Protein AF-A0A9D9D032-F1 (afdb_monomer_lite)

Foldseek 3Di:
DDDPVNVVVPDPDDAAEFDDQVVQLVVVPDPPVVVPAQLCCCPVPVVSSVVSVVVRVVVPHPHYDDSPD

Structure (mmCIF, N/CA/C/O backbone):
data_AF-A0A9D9D032-F1
#
_entry.id   AF-A0A9D9D032-F1
#
loop_
_atom_site.group_PDB
_atom_site.id
_atom_site.type_symbol
_atom_site.label_atom_id
_atom_site.label_alt_id
_atom_site.label_comp_id
_atom_site.label_asym_id
_atom_site.label_entity_id
_atom_site.label_seq_id
_atom_site.pdbx_PDB_ins_code
_atom_site.Cartn_x
_atom_site.Cartn_y
_atom_site.Cartn_z
_atom_site.occupancy
_atom_site.B_iso_or_equiv
_atom_site.auth_seq_id
_atom_site.auth_comp_id
_atom_site.auth_asym_id
_atom_site.auth_atom_id
_atom_site.pdbx_PDB_model_num
ATOM 1 N N . MET A 1 1 ? -8.332 23.640 12.644 1.00 64.19 1 MET A N 1
ATOM 2 C CA . MET A 1 1 ? -8.765 22.510 11.791 1.00 64.19 1 MET A CA 1
ATOM 3 C C . MET A 1 1 ? -8.402 21.222 12.506 1.00 64.19 1 MET A C 1
ATOM 5 O O . MET A 1 1 ? -7.286 21.140 13.001 1.00 64.19 1 MET A O 1
ATOM 9 N N . SER A 1 2 ? -9.321 20.263 12.622 1.00 78.75 2 SER A N 1
ATOM 10 C CA . SER A 1 2 ? -8.997 18.923 13.131 1.00 78.75 2 SER A CA 1
ATOM 11 C C . SER A 1 2 ? -8.267 18.123 12.050 1.00 78.75 2 SER A C 1
ATOM 13 O O . SER A 1 2 ? -8.649 18.193 10.882 1.00 78.75 2 SER A O 1
ATOM 15 N N . SER A 1 3 ? -7.229 17.374 12.425 1.00 86.69 3 SER A N 1
ATOM 16 C CA . SER A 1 3 ? -6.514 16.480 11.504 1.00 86.69 3 SER A CA 1
ATOM 17 C C . SER A 1 3 ? -7.446 15.358 11.014 1.00 86.69 3 SER A C 1
ATOM 19 O O . SER A 1 3 ? -8.299 14.918 11.791 1.00 86.69 3 SER A O 1
ATOM 21 N N . PRO A 1 4 ? -7.287 14.839 9.780 1.00 83.62 4 PRO A N 1
ATOM 22 C CA . PRO A 1 4 ? -7.973 13.622 9.336 1.00 83.62 4 PRO A CA 1
ATOM 23 C C . PRO A 1 4 ? -7.789 12.451 10.314 1.00 83.62 4 PRO A C 1
ATOM 25 O O . PRO A 1 4 ? -8.731 11.705 10.577 1.00 83.62 4 PRO A O 1
ATOM 28 N N . PHE A 1 5 ? -6.612 12.359 10.944 1.00 86.00 5 PHE A N 1
ATOM 29 C CA . PHE A 1 5 ? -6.327 11.355 11.968 1.00 86.00 5 PHE A CA 1
ATOM 30 C C . PHE A 1 5 ? -7.143 11.545 13.243 1.00 86.00 5 PHE A C 1
ATOM 32 O O . PHE A 1 5 ? -7.482 10.561 13.882 1.00 86.00 5 PHE A O 1
ATOM 39 N N . SER A 1 6 ? -7.506 12.777 13.614 1.00 88.00 6 SER A N 1
ATOM 40 C CA . SER A 1 6 ? -8.332 13.016 14.804 1.00 88.00 6 SER A CA 1
ATOM 41 C C . SER A 1 6 ? -9.724 12.399 14.664 1.00 88.00 6 SER A C 1
ATOM 43 O O . SER A 1 6 ? -10.289 11.960 15.657 1.00 88.00 6 SER A O 1
ATOM 45 N N . LYS A 1 7 ? -10.264 12.346 13.437 1.00 86.50 7 LYS A N 1
ATOM 46 C CA . LYS A 1 7 ? -11.539 11.678 13.158 1.00 86.50 7 LYS A CA 1
ATOM 47 C C . LYS A 1 7 ? -11.395 10.162 13.292 1.00 86.50 7 LYS A C 1
ATOM 49 O O . LYS A 1 7 ? -12.150 9.562 14.046 1.00 86.50 7 LYS A O 1
ATOM 54 N N . LEU A 1 8 ? -10.405 9.574 12.620 1.00 87.50 8 LEU A N 1
ATOM 55 C CA . LEU A 1 8 ? -10.159 8.128 12.668 1.00 87.50 8 LEU A CA 1
ATOM 56 C C . LEU A 1 8 ? -9.835 7.651 14.092 1.00 87.50 8 LEU A C 1
ATOM 58 O O . LEU A 1 8 ? -10.401 6.674 14.560 1.00 87.50 8 LEU A O 1
ATOM 62 N N . ALA A 1 9 ? -8.981 8.375 14.818 1.00 86.31 9 ALA A N 1
ATOM 63 C CA . ALA A 1 9 ? -8.569 8.023 16.180 1.00 86.31 9 ALA A CA 1
ATOM 64 C C . ALA A 1 9 ? -9.682 8.178 17.230 1.00 86.31 9 ALA A C 1
ATOM 66 O O . ALA A 1 9 ? -9.517 7.726 18.358 1.00 86.31 9 ALA A O 1
ATOM 67 N N . SER A 1 10 ? -10.788 8.845 16.886 1.00 89.12 10 SER A N 1
ATOM 68 C CA . SER A 1 10 ? -11.969 8.937 17.752 1.00 89.12 10 SER A CA 1
ATOM 69 C C . SER A 1 10 ? -12.927 7.752 17.602 1.00 89.12 10 SER A C 1
ATOM 71 O O . SER A 1 10 ? -13.896 7.661 18.355 1.00 89.12 10 SER A O 1
ATOM 73 N N . GLU A 1 11 ? -12.682 6.857 16.640 1.00 87.75 11 GLU A N 1
ATOM 74 C CA . GLU A 1 11 ? -13.447 5.622 16.494 1.00 87.75 11 GLU A CA 1
ATOM 75 C C . GLU A 1 11 ? -13.078 4.656 17.633 1.00 87.75 11 GLU A C 1
ATOM 77 O O . GLU A 1 11 ? -11.902 4.431 17.905 1.00 87.75 11 GLU A O 1
ATOM 82 N N . ASP A 1 12 ? -14.076 4.073 18.305 1.00 90.56 12 ASP A N 1
ATOM 83 C CA . ASP A 1 12 ? -13.886 3.102 19.398 1.00 90.56 12 ASP A CA 1
ATOM 84 C C . ASP A 1 12 ? -13.523 1.711 18.844 1.00 90.56 12 ASP A C 1
ATOM 86 O O . ASP A 1 12 ? -14.237 0.722 19.018 1.00 90.56 12 ASP A O 1
ATOM 90 N N . ARG A 1 13 ? -12.448 1.657 18.051 1.00 93.25 13 ARG A N 1
ATOM 91 C CA . ARG A 1 13 ? -11.924 0.436 17.432 1.00 93.25 13 ARG A CA 1
ATOM 92 C C . ARG A 1 13 ? -10.437 0.554 17.112 1.00 93.25 13 ARG A C 1
ATOM 94 O O . ARG A 1 13 ? -9.855 1.634 17.100 1.00 93.25 13 ARG A O 1
ATOM 101 N N . ILE A 1 14 ? -9.831 -0.585 16.791 1.00 94.12 14 ILE A N 1
ATOM 102 C CA . ILE A 1 14 ? -8.453 -0.650 16.301 1.00 94.12 14 ILE A CA 1
ATOM 103 C C . ILE A 1 14 ? -8.411 -0.139 14.856 1.00 94.12 14 ILE A C 1
ATOM 105 O O . ILE A 1 14 ? -9.215 -0.565 14.024 1.00 94.12 14 ILE A O 1
ATOM 109 N N . LEU A 1 15 ? -7.455 0.749 14.579 1.00 95.00 15 LEU A N 1
ATOM 110 C CA . LEU A 1 15 ? -7.102 1.183 13.229 1.00 95.00 15 LEU A CA 1
ATOM 111 C C . LEU A 1 15 ? -5.938 0.344 12.703 1.00 95.00 15 LEU A C 1
ATOM 113 O O . LEU A 1 15 ? -4.961 0.120 13.423 1.00 95.00 15 LEU A O 1
ATOM 117 N N . ILE A 1 16 ? -6.033 -0.089 11.451 1.00 96.06 16 ILE A N 1
ATOM 118 C CA . ILE A 1 16 ? -5.044 -0.957 10.809 1.00 96.06 16 ILE A CA 1
ATOM 119 C C . ILE A 1 16 ? -4.240 -0.152 9.782 1.00 96.06 16 ILE A C 1
ATOM 121 O O . ILE A 1 16 ? -4.803 0.450 8.868 1.00 96.06 16 ILE A O 1
ATOM 125 N N . LEU A 1 17 ? -2.914 -0.147 9.933 1.00 96.56 17 LEU A N 1
ATOM 126 C CA . LEU A 1 17 ? -1.985 0.363 8.922 1.00 96.56 17 LEU A CA 1
ATOM 127 C C . LEU A 1 17 ? -1.710 -0.723 7.872 1.00 96.56 17 LEU A C 1
ATOM 129 O O . LEU A 1 17 ? -1.802 -1.917 8.167 1.00 96.56 17 LEU A O 1
ATOM 133 N N . ASP A 1 18 ? -1.361 -0.309 6.660 1.00 97.69 18 ASP A N 1
ATOM 134 C CA . ASP A 1 18 ? -0.897 -1.203 5.607 1.00 97.69 18 ASP A CA 1
ATOM 135 C C . ASP A 1 18 ? 0.408 -1.947 5.940 1.00 97.69 18 ASP A C 1
ATOM 137 O O . ASP A 1 18 ? 1.049 -1.760 6.977 1.00 97.69 18 ASP A O 1
ATOM 141 N N . GLY A 1 19 ? 0.763 -2.878 5.055 1.00 96.56 19 GLY A N 1
ATOM 142 C CA . GLY A 1 19 ? 1.960 -3.702 5.174 1.00 96.56 19 GLY A CA 1
ATOM 143 C C . GLY A 1 19 ? 3.132 -3.213 4.319 1.00 96.56 19 GLY A C 1
ATOM 144 O O . GLY A 1 19 ? 3.161 -2.106 3.788 1.00 96.56 19 GLY A O 1
ATOM 145 N N . ALA A 1 20 ? 4.127 -4.084 4.148 1.00 95.62 20 ALA A N 1
ATOM 146 C CA . ALA A 1 20 ? 5.336 -3.772 3.394 1.00 95.62 20 ALA A CA 1
ATOM 147 C C . ALA A 1 20 ? 5.076 -3.613 1.880 1.00 95.62 20 ALA A C 1
ATOM 149 O O . ALA A 1 20 ? 4.710 -4.567 1.190 1.00 95.62 20 ALA A O 1
ATOM 150 N N . MET A 1 21 ? 5.352 -2.422 1.343 1.00 95.19 21 MET A N 1
ATOM 151 C CA . MET A 1 21 ? 5.251 -2.110 -0.091 1.00 95.19 21 MET A CA 1
ATOM 152 C C . MET A 1 21 ? 6.236 -2.932 -0.942 1.00 95.19 21 MET A C 1
ATOM 154 O O . MET A 1 21 ? 5.842 -3.584 -1.907 1.00 95.19 21 MET A O 1
ATOM 158 N N . GLY A 1 22 ? 7.513 -2.979 -0.544 1.00 92.19 22 GLY A N 1
ATOM 159 C CA . GLY A 1 22 ? 8.560 -3.678 -1.299 1.00 92.19 22 GLY A CA 1
ATOM 160 C C . GLY A 1 22 ? 8.313 -5.183 -1.456 1.00 92.19 22 GLY A C 1
ATOM 161 O O . GLY A 1 22 ? 8.563 -5.734 -2.525 1.00 92.19 22 GLY A O 1
ATOM 162 N N . THR A 1 23 ? 7.770 -5.845 -0.429 1.00 93.00 23 THR A N 1
ATOM 163 C CA . THR A 1 23 ? 7.442 -7.280 -0.483 1.00 93.00 23 THR A CA 1
ATOM 164 C C . THR A 1 23 ? 6.369 -7.571 -1.529 1.00 93.00 23 THR A C 1
ATOM 166 O O . THR A 1 23 ? 6.497 -8.528 -2.287 1.00 93.00 23 THR A O 1
ATOM 169 N N . MET A 1 24 ? 5.332 -6.734 -1.599 1.00 94.94 24 MET A N 1
ATOM 170 C CA . MET A 1 24 ? 4.254 -6.884 -2.580 1.00 94.94 24 MET A CA 1
ATOM 171 C C . MET A 1 24 ? 4.740 -6.575 -4.000 1.00 94.94 24 MET A C 1
ATOM 173 O O . MET A 1 24 ? 4.432 -7.308 -4.934 1.00 94.94 24 MET A O 1
ATOM 177 N N . ILE A 1 25 ? 5.570 -5.542 -4.161 1.00 92.81 25 ILE A N 1
ATOM 178 C CA . ILE A 1 25 ? 6.192 -5.188 -5.445 1.00 92.81 25 ILE A CA 1
ATOM 179 C C . ILE A 1 25 ? 7.073 -6.332 -5.978 1.00 92.81 25 ILE A C 1
ATOM 181 O O . ILE A 1 25 ? 7.012 -6.652 -7.163 1.00 92.81 25 ILE A O 1
ATOM 185 N N . GLN A 1 26 ? 7.838 -7.012 -5.118 1.00 89.75 26 GLN A N 1
ATOM 186 C CA . GLN A 1 26 ? 8.654 -8.165 -5.527 1.00 89.75 26 GLN A CA 1
ATOM 187 C C . GLN A 1 26 ? 7.818 -9.342 -6.059 1.00 89.75 26 GLN A C 1
ATOM 189 O O . GLN A 1 26 ? 8.300 -10.092 -6.906 1.00 89.75 26 GLN A O 1
ATOM 194 N N . GLN A 1 27 ? 6.561 -9.493 -5.628 1.00 91.69 27 GLN A N 1
ATOM 195 C CA . GLN A 1 27 ? 5.656 -10.533 -6.140 1.00 91.69 27 GLN A CA 1
ATOM 196 C C . GLN A 1 27 ? 5.154 -10.251 -7.564 1.00 91.69 27 GLN A C 1
ATOM 198 O O . GLN A 1 27 ? 4.665 -11.164 -8.228 1.00 91.69 27 GLN A O 1
ATOM 203 N N . ALA A 1 28 ? 5.301 -9.019 -8.061 1.00 87.69 28 ALA A N 1
ATOM 204 C CA . ALA A 1 28 ? 4.872 -8.633 -9.404 1.00 87.69 28 ALA A CA 1
ATOM 205 C C . ALA A 1 28 ? 5.777 -9.174 -10.529 1.00 87.69 28 ALA A C 1
ATOM 207 O O . ALA A 1 28 ? 5.500 -8.923 -11.699 1.00 87.69 28 ALA A O 1
ATOM 208 N N . ASN A 1 29 ? 6.840 -9.925 -10.197 1.00 86.00 29 ASN A N 1
ATOM 209 C CA . ASN A 1 29 ? 7.768 -10.557 -11.147 1.00 86.00 29 ASN A CA 1
ATOM 210 C C . ASN A 1 29 ? 8.347 -9.592 -12.202 1.00 86.00 29 ASN A C 1
ATOM 212 O O . ASN A 1 29 ? 8.581 -9.980 -13.349 1.00 86.00 29 ASN A O 1
ATOM 216 N N . LEU A 1 30 ? 8.604 -8.338 -11.817 1.00 87.50 30 LEU A N 1
ATOM 217 C CA . LEU A 1 30 ? 9.338 -7.397 -12.662 1.00 87.50 30 LEU A CA 1
ATOM 218 C C . LEU A 1 30 ? 10.788 -7.874 -12.872 1.00 87.50 30 LEU A C 1
ATOM 220 O O . LEU A 1 30 ? 11.337 -8.610 -12.043 1.00 87.50 30 LEU A O 1
ATOM 224 N N . PRO A 1 31 ? 11.448 -7.479 -13.970 1.00 85.25 31 PRO A N 1
ATOM 225 C CA . PRO A 1 31 ? 12.865 -7.762 -14.144 1.00 85.25 31 PRO A CA 1
ATOM 226 C C . PRO A 1 31 ? 13.704 -7.027 -13.088 1.00 85.25 31 PRO A C 1
ATOM 228 O O . PRO A 1 31 ? 13.395 -5.907 -12.689 1.00 85.25 31 PRO A O 1
ATOM 231 N N . ALA A 1 32 ? 14.827 -7.630 -12.678 1.00 82.94 32 ALA A N 1
ATOM 232 C CA . ALA A 1 32 ? 15.730 -7.071 -11.661 1.00 82.94 32 ALA A CA 1
ATOM 233 C C . ALA A 1 32 ? 16.163 -5.619 -11.948 1.00 82.94 32 ALA A C 1
ATOM 235 O O . ALA A 1 32 ? 16.376 -4.835 -11.026 1.00 82.94 32 ALA A O 1
ATOM 236 N N . SER A 1 3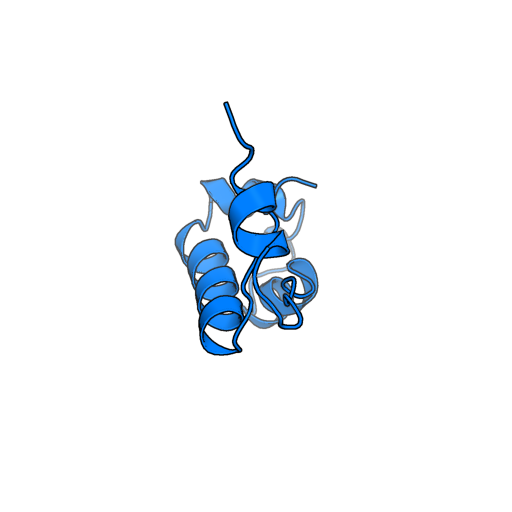3 ? 16.261 -5.257 -13.230 1.00 83.81 33 SER A N 1
ATOM 237 C CA . SER A 1 33 ? 16.604 -3.912 -13.701 1.00 83.81 33 SER A CA 1
ATOM 238 C C . SER A 1 33 ? 15.580 -2.834 -13.344 1.00 83.81 33 SER A C 1
ATOM 240 O O . SER A 1 33 ? 15.904 -1.657 -13.448 1.00 83.81 33 SER A O 1
ATOM 242 N N . GLU A 1 34 ? 14.361 -3.205 -12.954 1.00 80.38 34 GLU A N 1
AT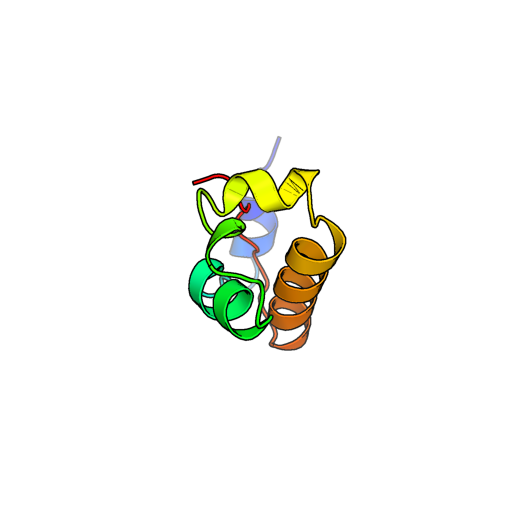OM 243 C CA . GLU A 1 34 ? 13.303 -2.261 -12.588 1.00 80.38 34 GLU A CA 1
ATOM 244 C C . GLU A 1 34 ? 13.212 -1.999 -11.079 1.00 80.38 34 GLU A C 1
ATOM 246 O O . GLU A 1 34 ? 12.654 -0.982 -10.674 1.00 80.38 34 GLU A O 1
ATOM 251 N N . PHE A 1 35 ? 13.831 -2.831 -10.235 1.00 75.25 35 PHE A N 1
ATOM 252 C CA . PHE A 1 35 ? 13.830 -2.662 -8.773 1.00 75.25 35 PHE A CA 1
ATOM 253 C C . PHE A 1 35 ? 14.974 -1.775 -8.254 1.00 75.25 35 PHE A C 1
ATOM 255 O O . PHE A 1 35 ? 15.481 -1.993 -7.155 1.00 75.25 35 PHE A O 1
ATOM 262 N N . ILE A 1 36 ? 15.425 -0.786 -9.032 1.00 74.38 36 ILE A N 1
ATOM 263 C CA . ILE A 1 36 ? 16.542 0.078 -8.612 1.00 74.38 36 ILE A CA 1
ATOM 264 C C . ILE A 1 36 ? 16.129 0.921 -7.394 1.00 74.38 36 ILE A C 1
ATOM 266 O O . ILE A 1 36 ? 16.894 1.026 -6.439 1.00 74.38 36 ILE A O 1
ATOM 270 N N . VAL A 1 37 ? 14.913 1.485 -7.418 1.00 85.19 37 VAL A N 1
ATOM 271 C CA . VAL A 1 37 ? 14.290 2.248 -6.321 1.00 85.19 37 VAL A CA 1
ATOM 272 C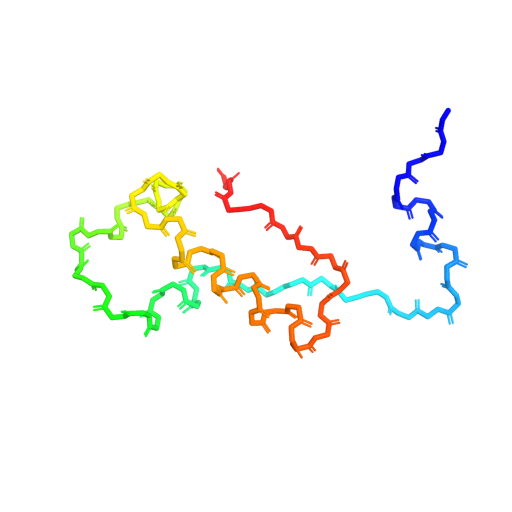 C . VAL A 1 37 ? 12.765 2.106 -6.441 1.00 85.19 37 VAL A C 1
ATOM 274 O O . VAL A 1 37 ? 12.208 2.375 -7.506 1.00 85.19 37 VAL A O 1
ATOM 277 N N . ASN A 1 38 ? 12.072 1.703 -5.372 1.00 88.62 38 ASN A N 1
ATOM 278 C CA . ASN A 1 38 ? 10.632 1.399 -5.419 1.00 88.62 38 ASN A CA 1
ATOM 279 C C . ASN A 1 38 ? 9.773 2.646 -5.687 1.00 88.62 38 ASN A C 1
ATOM 281 O O . ASN A 1 38 ? 8.737 2.574 -6.342 1.00 88.62 38 ASN A O 1
ATOM 285 N N . GLU A 1 39 ? 10.216 3.806 -5.226 1.00 93.19 39 GLU A N 1
ATOM 286 C CA . GLU A 1 39 ? 9.538 5.094 -5.336 1.00 93.19 39 GLU A CA 1
ATOM 287 C C . GLU A 1 39 ? 9.450 5.558 -6.798 1.00 93.19 39 GLU A C 1
ATOM 289 O O . GLU A 1 39 ? 8.504 6.250 -7.178 1.00 93.19 39 GLU A O 1
ATOM 294 N N . PHE A 1 40 ? 10.382 5.125 -7.658 1.00 93.50 40 PHE A N 1
ATOM 295 C CA . PHE A 1 40 ? 10.319 5.394 -9.100 1.00 93.50 40 PHE A CA 1
ATOM 296 C C . PHE A 1 40 ? 9.162 4.658 -9.781 1.00 93.50 40 PHE A C 1
ATOM 298 O O . PHE A 1 40 ? 8.664 5.132 -10.806 1.00 93.50 40 PHE A O 1
ATOM 305 N N . LEU A 1 41 ? 8.675 3.557 -9.197 1.00 94.31 41 LEU A N 1
ATOM 306 C CA . LEU A 1 41 ? 7.515 2.833 -9.717 1.00 94.31 41 LEU A CA 1
ATOM 307 C C . LEU A 1 41 ? 6.233 3.664 -9.630 1.00 94.31 41 LEU A C 1
ATOM 309 O O . LEU A 1 41 ? 5.316 3.420 -10.405 1.00 94.31 41 LEU A O 1
ATOM 313 N N . ASN A 1 42 ? 6.192 4.719 -8.807 1.00 95.50 42 ASN A N 1
ATOM 314 C CA . ASN A 1 42 ? 5.100 5.698 -8.858 1.00 95.50 42 ASN A CA 1
ATOM 315 C C . ASN A 1 42 ? 4.967 6.363 -10.234 1.00 95.50 42 ASN A C 1
ATOM 317 O O . ASN A 1 42 ? 3.878 6.793 -10.601 1.00 95.50 42 ASN A O 1
ATOM 321 N N . LEU A 1 43 ? 6.074 6.484 -10.974 1.00 94.50 43 LEU A N 1
ATOM 322 C CA . LEU A 1 43 ? 6.119 7.124 -12.287 1.00 94.50 43 LEU A CA 1
ATOM 323 C C . LEU A 1 43 ? 6.128 6.099 -13.421 1.00 94.50 43 LEU A C 1
ATOM 325 O O . LEU A 1 43 ? 5.477 6.316 -14.439 1.00 94.50 43 LEU A O 1
ATOM 329 N N . THR A 1 44 ? 6.871 5.001 -13.264 1.00 93.56 44 THR A N 1
ATOM 330 C CA . THR A 1 44 ? 7.054 4.007 -14.334 1.00 93.56 44 THR A CA 1
ATOM 331 C C . THR A 1 44 ? 5.975 2.927 -14.340 1.00 93.56 44 THR A C 1
ATOM 333 O O . THR A 1 44 ? 5.597 2.468 -15.413 1.00 93.56 44 THR A O 1
ATOM 336 N N . HIS A 1 45 ? 5.442 2.564 -13.169 1.00 94.50 45 HIS A N 1
ATOM 337 C CA . HIS A 1 45 ? 4.427 1.520 -12.993 1.00 94.50 45 HIS A CA 1
ATOM 338 C C . HIS A 1 45 ? 3.335 1.944 -11.988 1.00 94.50 45 HIS A C 1
ATOM 340 O O . HIS A 1 45 ? 3.081 1.235 -11.008 1.00 94.50 45 HIS A O 1
ATOM 346 N N . PRO A 1 46 ? 2.658 3.090 -12.200 1.00 96.56 46 PRO A N 1
ATOM 347 C CA . PRO A 1 46 ? 1.680 3.622 -11.247 1.00 96.56 46 PRO A CA 1
ATOM 348 C C . PRO A 1 46 ? 0.524 2.654 -10.968 1.00 96.56 46 PRO A C 1
ATOM 350 O O . PRO A 1 46 ? 0.021 2.603 -9.846 1.00 96.56 46 PRO A O 1
ATOM 353 N N . ASP A 1 47 ? 0.119 1.861 -11.961 1.00 97.31 47 ASP A N 1
ATOM 354 C CA . ASP A 1 47 ? -0.952 0.877 -11.795 1.00 97.31 47 ASP A CA 1
ATOM 355 C C . ASP A 1 47 ? -0.523 -0.303 -10.913 1.00 97.31 47 ASP A C 1
ATOM 357 O O . ASP A 1 47 ? -1.338 -0.810 -10.143 1.00 97.31 47 ASP A O 1
ATOM 361 N N . LEU A 1 48 ? 0.761 -0.687 -10.933 1.00 95.88 48 LEU A N 1
ATOM 362 C CA . LEU A 1 48 ? 1.290 -1.680 -9.997 1.00 95.88 48 LEU A CA 1
ATOM 363 C C . LEU A 1 48 ? 1.216 -1.149 -8.563 1.00 95.88 48 LEU A C 1
ATOM 365 O O . LEU A 1 48 ? 0.653 -1.817 -7.697 1.00 95.88 48 LEU A O 1
ATOM 369 N N . VAL A 1 49 ? 1.716 0.065 -8.313 1.00 96.88 49 VAL A N 1
ATOM 370 C CA . VAL A 1 49 ? 1.660 0.688 -6.977 1.00 96.88 49 VAL A CA 1
ATOM 371 C C . VAL A 1 49 ? 0.211 0.816 -6.497 1.00 96.88 49 VAL A C 1
ATOM 373 O O . VAL A 1 49 ? -0.097 0.476 -5.353 1.00 96.88 49 VAL A O 1
ATOM 376 N N . ARG A 1 50 ? -0.704 1.232 -7.385 1.00 98.12 50 ARG A N 1
ATOM 377 C CA . ARG A 1 50 ? -2.141 1.281 -7.086 1.00 98.12 50 ARG A CA 1
ATOM 378 C C . ARG A 1 50 ? -2.679 -0.093 -6.699 1.00 98.12 50 ARG A C 1
ATOM 380 O O . ARG A 1 50 ? -3.344 -0.191 -5.675 1.00 98.12 50 ARG A O 1
ATOM 387 N N . SER A 1 51 ? -2.358 -1.140 -7.457 1.00 97.94 51 SER A N 1
ATOM 388 C CA . SER A 1 51 ? -2.844 -2.495 -7.169 1.00 97.94 51 SER A CA 1
ATOM 389 C C . SER A 1 51 ? -2.373 -3.016 -5.805 1.00 97.94 51 SER A C 1
ATOM 391 O O . SER A 1 51 ? -3.132 -3.677 -5.097 1.00 97.94 51 SER A O 1
ATOM 393 N N . VAL A 1 52 ? -1.155 -2.656 -5.379 1.00 97.50 52 VAL A N 1
ATOM 394 C CA . VAL A 1 52 ? -0.656 -2.995 -4.039 1.00 97.50 52 VAL A CA 1
ATOM 395 C C . VAL A 1 52 ? -1.472 -2.277 -2.964 1.00 97.50 52 VAL A C 1
ATOM 397 O O . VAL A 1 52 ? -1.933 -2.920 -2.020 1.00 97.50 52 VAL A O 1
ATOM 400 N N . HIS A 1 53 ? -1.729 -0.976 -3.113 1.00 98.44 53 HIS A N 1
ATOM 401 C CA . HIS A 1 53 ? -2.592 -0.247 -2.180 1.00 98.44 53 HIS A CA 1
ATOM 402 C C . HIS A 1 53 ? -4.020 -0.803 -2.139 1.00 98.44 53 HIS A C 1
ATOM 404 O O . HIS A 1 53 ? -4.570 -0.993 -1.056 1.00 98.44 53 HIS A O 1
ATOM 410 N N . GLU A 1 54 ? -4.602 -1.124 -3.294 1.00 98.44 54 GLU A N 1
ATOM 411 C CA . GLU A 1 54 ? -5.923 -1.753 -3.390 1.00 98.44 54 GLU A CA 1
ATOM 412 C C . GLU A 1 54 ? -5.963 -3.106 -2.671 1.00 98.44 54 GLU A C 1
ATOM 414 O O . GLU A 1 54 ? -6.947 -3.406 -1.996 1.00 98.44 54 GLU A O 1
ATOM 419 N N . SER A 1 55 ? -4.883 -3.892 -2.734 1.00 98.19 55 SER A N 1
ATOM 420 C CA . SER A 1 55 ? -4.797 -5.157 -2.000 1.00 98.19 55 SER A CA 1
ATOM 421 C C . SER A 1 55 ? -4.799 -4.962 -0.478 1.00 98.19 55 SER A C 1
ATOM 423 O O . SER A 1 55 ? -5.474 -5.710 0.230 1.00 98.19 55 SER A O 1
ATOM 425 N N . TYR A 1 56 ? -4.130 -3.922 0.033 1.00 98.50 56 TYR A N 1
ATOM 426 C CA . TYR A 1 56 ? -4.161 -3.590 1.460 1.00 98.50 56 TYR A CA 1
ATOM 427 C C . TYR A 1 56 ? -5.527 -3.066 1.904 1.00 98.50 56 TYR A C 1
ATOM 429 O O . TYR A 1 56 ? -6.018 -3.472 2.958 1.00 98.50 56 TYR A O 1
ATOM 437 N N . LEU A 1 57 ? -6.183 -2.238 1.087 1.00 98.25 57 LEU A N 1
ATOM 438 C CA . LEU A 1 57 ? -7.558 -1.803 1.349 1.00 98.25 57 LEU A CA 1
ATOM 439 C C . LEU A 1 57 ? -8.521 -2.995 1.382 1.00 98.25 57 LEU A C 1
ATOM 441 O O . LEU A 1 57 ? -9.329 -3.107 2.301 1.00 98.25 57 LEU A O 1
ATOM 445 N N . ALA A 1 58 ? -8.405 -3.923 0.428 1.00 98.25 58 ALA A N 1
ATOM 446 C CA . ALA A 1 58 ? -9.220 -5.137 0.390 1.00 98.25 58 ALA A CA 1
ATOM 447 C C . ALA A 1 58 ? -8.964 -6.066 1.592 1.00 98.25 58 ALA A C 1
ATOM 449 O O . ALA A 1 58 ? -9.876 -6.768 2.027 1.00 98.25 58 ALA A O 1
ATOM 450 N N . ALA A 1 59 ? -7.750 -6.049 2.150 1.00 98.12 59 ALA A N 1
AT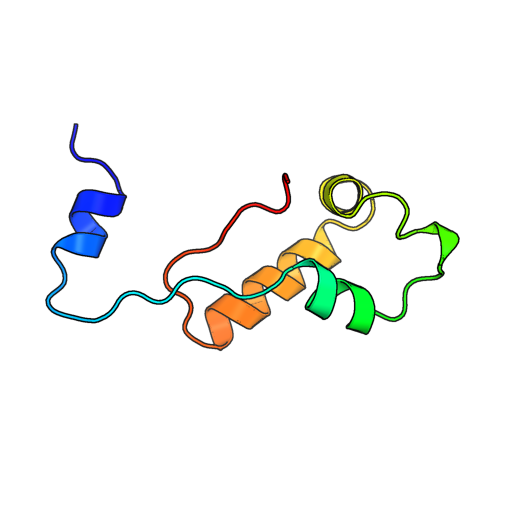OM 451 C CA . ALA A 1 59 ? -7.396 -6.764 3.376 1.00 98.12 59 ALA A CA 1
ATOM 452 C C . ALA A 1 59 ? -7.872 -6.062 4.666 1.00 98.12 59 ALA A C 1
ATOM 454 O O . ALA A 1 59 ? -7.770 -6.649 5.743 1.00 98.12 59 ALA A O 1
ATOM 455 N N . GLY A 1 60 ? -8.409 -4.839 4.570 1.00 97.25 60 GLY A N 1
ATOM 456 C CA . GLY A 1 60 ? -8.970 -4.089 5.695 1.00 97.25 60 GLY A CA 1
ATOM 457 C C . GLY A 1 60 ? -8.050 -3.026 6.297 1.00 97.25 60 GLY A C 1
ATOM 458 O O . GLY A 1 60 ? -8.284 -2.616 7.431 1.00 97.25 60 GLY A O 1
ATOM 459 N N . ALA A 1 61 ? -7.012 -2.578 5.583 1.00 97.69 61 ALA A N 1
ATOM 460 C CA . ALA A 1 61 ? -6.222 -1.430 6.023 1.00 97.69 61 ALA A CA 1
ATOM 461 C C . ALA A 1 61 ? -7.078 -0.149 6.035 1.00 97.69 61 ALA A C 1
ATOM 463 O O . ALA A 1 61 ? -7.739 0.184 5.051 1.00 97.69 61 ALA A O 1
ATOM 464 N N . ASP A 1 62 ? -7.024 0.589 7.142 1.00 95.31 62 ASP A N 1
ATOM 465 C CA . ASP A 1 62 ? -7.666 1.898 7.304 1.00 95.31 62 ASP A CA 1
ATOM 466 C C . ASP A 1 62 ? -6.755 3.040 6.836 1.00 95.31 62 ASP A C 1
ATOM 468 O O . ASP A 1 62 ? -7.220 4.115 6.452 1.00 95.31 62 ASP A O 1
ATOM 472 N N . ILE A 1 63 ? -5.441 2.822 6.919 1.00 94.94 63 ILE A N 1
ATOM 473 C CA . ILE A 1 63 ? -4.412 3.822 6.650 1.00 94.94 63 ILE A CA 1
ATOM 474 C C . ILE A 1 63 ? -3.408 3.214 5.676 1.00 94.94 63 ILE A C 1
ATOM 476 O O . ILE A 1 63 ? -2.904 2.115 5.898 1.00 94.94 63 ILE A O 1
ATOM 480 N N . LEU A 1 64 ? -3.106 3.955 4.613 1.00 96.12 64 LEU A N 1
ATOM 481 C CA . LEU A 1 64 ? -2.073 3.606 3.647 1.00 96.12 64 LEU A CA 1
ATOM 482 C C . LEU A 1 64 ? -0.879 4.545 3.803 1.00 96.12 64 LEU A C 1
ATOM 484 O O . LEU A 1 64 ? -1.050 5.764 3.917 1.00 96.12 64 LEU A O 1
ATOM 488 N N . SER A 1 65 ? 0.320 3.985 3.757 1.00 95.81 65 SER A N 1
ATOM 489 C CA . SER A 1 65 ? 1.566 4.737 3.667 1.00 95.81 65 SER A CA 1
ATOM 490 C C . SER A 1 65 ? 1.856 5.060 2.203 1.00 95.81 65 SER A C 1
ATOM 492 O O . SER A 1 65 ? 1.616 4.2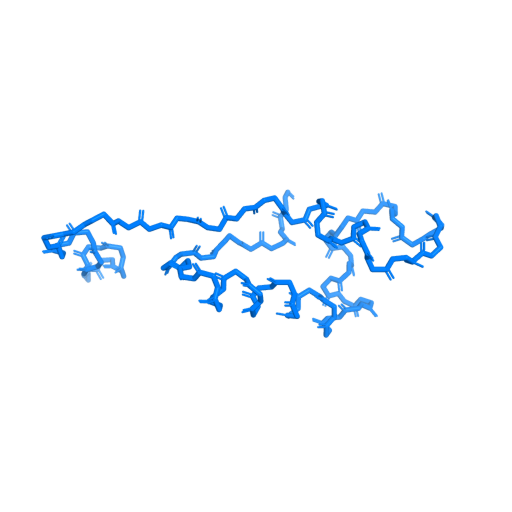41 1.324 1.00 95.81 65 SER A O 1
ATOM 494 N N . THR A 1 66 ? 2.379 6.245 1.892 1.00 96.62 66 THR A N 1
ATOM 495 C CA . THR A 1 66 ? 2.789 6.551 0.513 1.00 96.62 66 THR A CA 1
ATOM 496 C C . THR A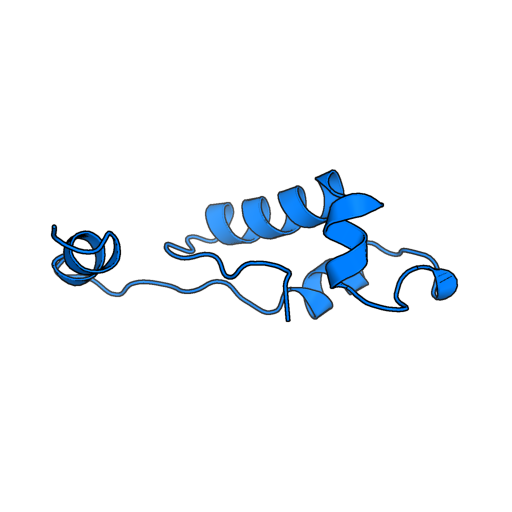 1 66 ? 4.014 5.723 0.113 1.00 96.62 66 THR A C 1
ATOM 498 O O . THR A 1 66 ? 4.885 5.450 0.936 1.00 96.62 66 THR A O 1
ATOM 501 N N . ASN A 1 67 ? 4.137 5.365 -1.168 1.00 96.31 67 ASN A N 1
ATOM 502 C CA . ASN A 1 67 ? 5.353 4.745 -1.712 1.00 96.31 67 ASN A CA 1
ATOM 503 C C . ASN A 1 67 ? 6.457 5.802 -1.942 1.00 96.31 67 ASN A C 1
ATOM 505 O O . ASN A 1 67 ? 6.840 6.074 -3.076 1.00 96.31 67 ASN A O 1
ATOM 509 N N . SER A 1 68 ? 6.899 6.485 -0.887 1.00 93.25 68 SER A N 1
ATOM 510 C CA . SER A 1 68 ? 7.826 7.628 -0.966 1.00 93.25 68 SER A CA 1
ATOM 511 C C . SER A 1 68 ? 8.842 7.613 0.183 1.00 93.25 68 SER A C 1
ATOM 513 O O . SER A 1 68 ? 8.862 8.547 0.988 1.00 93.25 68 SER A O 1
ATOM 515 N N . PHE A 1 69 ? 9.578 6.508 0.304 1.00 82.81 69 PHE A N 1
ATOM 516 C CA . PHE A 1 69 ? 10.531 6.253 1.388 1.00 82.81 69 PHE A CA 1
ATOM 517 C C . PHE A 1 69 ? 11.706 7.245 1.430 1.00 82.81 69 PHE A C 1
ATOM 519 O O . PHE A 1 69 ? 11.976 7.927 0.415 1.00 82.81 69 PHE A O 1
#

pLDDT: mean 91.59, std 6.75, range [64.19, 98.5]

Secondary structure (DSSP, 8-state):
---HHHHHTTSSS---B---HHHHHHTT---GGG-S-GGGHHHH-HHHHHHHHHHHHHTT-SB---S--

Sequence (69 aa):
MSSPFSKLASEDRILILDGAMGTMIQQANLPASEFIVNEFLNLTHPDLVRSVHESYLAAGADILSTNSF

Radius of gyration: 14.43 Å; chains: 1; bounding box: 30×33×34 Å